Protein AF-A0A355F8U1-F1 (afdb_monomer)

Solvent-accessible surface area (backbone atoms only — not comparable to full-atom values): 5296 Å² total; per-residue (Å²): 132,86,76,79,57,73,63,60,56,52,50,53,52,52,53,54,61,71,66,52,81,84,78,77,71,74,93,71,78,93,54,45,71,85,72,69,54,77,86,80,89,75,91,76,79,84,84,75,80,88,56,83,69,84,90,74,85,80,84,89,66,56,55,85,86,71,87,78,61,73,45,132

pLDDT: mean 78.25, std 9.91, range [58.91, 94.5]

Mean predicted aligned error: 17.98 Å

Radius of gyration: 29.42 Å; Cα contacts (8 Å, |Δi|>4): 15; chains: 1; bounding box: 40×51×81 Å

Foldseek 3Di:
DDDPDPVVVVVVVVVVVVPDDPPDDDPDDDCCVVVVNDDDDDPPDPPDPPDPDCPPDDDDWDDPPPPPDTHD

Secondary structure (DSSP, 8-state):
-PPPPHHHHHHHHHHHHHTS------SS---TGGGT----------S---S------------SSSSSS---

Structure (mmCIF, N/CA/C/O backbone):
data_AF-A0A355F8U1-F1
#
_entry.id   AF-A0A355F8U1-F1
#
loop_
_atom_site.group_PDB
_atom_site.id
_atom_site.type_symbol
_atom_site.label_atom_id
_atom_site.label_alt_id
_atom_site.label_comp_id
_atom_site.label_asym_id
_atom_site.label_entity_id
_atom_site.label_seq_id
_atom_site.pdbx_PDB_ins_code
_atom_site.Cartn_x
_atom_site.Cartn_y
_atom_site.Cartn_z
_atom_site.occupancy
_atom_site.B_iso_or_equiv
_atom_site.auth_seq_id
_atom_site.auth_comp_id
_atom_site.auth_asym_id
_atom_site.auth_atom_id
_atom_site.pdbx_PDB_model_num
ATOM 1 N N . MET A 1 1 ? 16.756 -8.663 -63.150 1.00 64.94 1 MET A N 1
ATOM 2 C CA . MET A 1 1 ? 16.134 -8.393 -61.838 1.00 64.94 1 MET A CA 1
ATOM 3 C C . MET A 1 1 ? 16.937 -7.280 -61.174 1.00 64.94 1 MET A C 1
ATOM 5 O O . MET A 1 1 ? 18.084 -7.548 -60.838 1.00 64.94 1 MET A O 1
ATOM 9 N N . PRO A 1 2 ? 16.449 -6.028 -61.100 1.00 65.12 2 PRO A N 1
ATOM 10 C CA . PRO A 1 2 ? 17.193 -4.960 -60.434 1.00 65.12 2 PRO A CA 1
ATOM 11 C C . PRO A 1 2 ? 17.297 -5.275 -58.937 1.00 65.12 2 PRO A C 1
ATOM 13 O O . PRO A 1 2 ? 16.289 -5.559 -58.293 1.00 65.12 2 PRO A O 1
ATOM 16 N N . ALA A 1 3 ? 18.520 -5.277 -58.404 1.00 64.19 3 ALA A N 1
ATOM 17 C CA . ALA A 1 3 ? 18.747 -5.406 -56.970 1.00 64.19 3 ALA A CA 1
ATOM 18 C C . ALA A 1 3 ? 18.078 -4.222 -56.246 1.00 64.19 3 ALA A C 1
ATOM 20 O O . ALA A 1 3 ? 18.143 -3.098 -56.756 1.00 64.19 3 ALA A O 1
ATOM 21 N N . PRO A 1 4 ? 17.417 -4.438 -55.095 1.00 63.56 4 PRO A N 1
ATOM 22 C CA . PRO A 1 4 ? 16.802 -3.347 -54.354 1.00 63.56 4 PRO A CA 1
ATOM 23 C C . PRO A 1 4 ? 17.877 -2.323 -53.971 1.00 63.56 4 PRO A C 1
ATOM 25 O O . PRO A 1 4 ? 18.956 -2.687 -53.501 1.00 63.56 4 PRO A O 1
ATOM 28 N N . LEU A 1 5 ? 17.588 -1.039 -54.208 1.00 71.25 5 LEU A N 1
ATOM 29 C CA . LEU A 1 5 ? 18.472 0.066 -53.835 1.00 71.25 5 LEU A CA 1
ATOM 30 C C . LEU A 1 5 ? 18.818 -0.052 -52.338 1.00 71.25 5 LEU A C 1
ATOM 32 O O . LEU A 1 5 ? 17.919 -0.324 -51.538 1.00 71.25 5 LEU A O 1
ATOM 36 N N . PRO A 1 6 ? 20.076 0.178 -51.927 1.00 66.62 6 PRO A N 1
ATOM 37 C CA . PRO A 1 6 ? 20.539 -0.064 -50.555 1.00 66.62 6 PRO A CA 1
ATOM 38 C C . PRO A 1 6 ? 19.710 0.666 -49.482 1.00 66.62 6 PRO A C 1
ATOM 40 O O . PRO A 1 6 ? 19.576 0.176 -48.362 1.00 66.62 6 PRO A O 1
ATOM 43 N N . GLY A 1 7 ? 19.075 1.790 -49.838 1.00 72.19 7 GLY A N 1
ATOM 44 C CA . GLY A 1 7 ? 18.169 2.528 -48.955 1.00 72.19 7 GLY A CA 1
ATOM 45 C C . GLY A 1 7 ? 16.848 1.812 -48.646 1.00 72.19 7 GLY A C 1
ATOM 46 O O . GLY A 1 7 ? 16.339 1.949 -47.539 1.00 72.19 7 GLY A O 1
ATOM 47 N N . ALA A 1 8 ? 16.309 1.007 -49.568 1.00 75.88 8 ALA A N 1
ATOM 48 C CA . ALA A 1 8 ? 15.061 0.271 -49.344 1.00 75.88 8 ALA A CA 1
ATOM 49 C C . ALA A 1 8 ? 15.249 -0.859 -48.321 1.00 75.88 8 ALA A C 1
ATOM 51 O O . ALA A 1 8 ? 14.375 -1.099 -47.491 1.00 75.88 8 ALA A O 1
ATOM 52 N N . LEU A 1 9 ? 16.418 -1.508 -48.345 1.00 76.19 9 LEU A N 1
ATOM 53 C CA . LEU A 1 9 ? 16.776 -2.528 -47.364 1.00 76.19 9 LEU A CA 1
ATOM 54 C C . LEU A 1 9 ? 16.972 -1.907 -45.973 1.00 76.19 9 LEU A C 1
ATOM 56 O O . LEU A 1 9 ? 16.452 -2.428 -44.993 1.00 76.19 9 LEU A O 1
ATOM 60 N N . ALA A 1 10 ? 17.654 -0.760 -45.890 1.00 80.25 10 ALA A N 1
ATOM 61 C CA . ALA A 1 10 ? 17.846 -0.038 -44.632 1.00 80.25 10 ALA A CA 1
ATOM 62 C C . ALA A 1 10 ? 16.514 0.429 -44.013 1.00 80.25 10 ALA A C 1
ATOM 64 O O . ALA A 1 10 ? 16.307 0.281 -42.809 1.00 80.25 10 ALA A O 1
ATOM 65 N N . LEU A 1 11 ? 15.586 0.933 -44.835 1.00 81.50 11 LEU A N 1
ATOM 66 C CA . LEU A 1 11 ? 14.266 1.373 -44.377 1.00 81.50 11 LEU A CA 1
ATOM 67 C C . LEU A 1 11 ? 13.401 0.197 -43.900 1.00 81.50 11 LEU A C 1
ATOM 69 O O . LEU A 1 11 ? 12.725 0.304 -42.880 1.00 81.50 11 LEU A O 1
ATOM 73 N N . ALA A 1 12 ? 13.456 -0.936 -44.606 1.00 82.38 12 ALA A N 1
ATOM 74 C CA . ALA A 1 12 ? 12.746 -2.152 -44.218 1.00 82.38 12 ALA A CA 1
ATOM 75 C C . ALA A 1 12 ? 13.266 -2.725 -42.889 1.00 82.38 12 ALA A C 1
ATOM 77 O O . ALA A 1 12 ? 12.472 -3.146 -42.051 1.00 82.38 12 ALA A O 1
ATOM 78 N N . VAL A 1 13 ? 14.584 -2.691 -42.662 1.00 83.81 13 VAL A N 1
ATOM 79 C CA . VAL A 1 13 ? 15.191 -3.118 -41.392 1.00 83.81 13 VAL A CA 1
ATOM 80 C C . VAL A 1 13 ? 14.800 -2.175 -40.251 1.00 83.81 13 VAL A C 1
ATOM 82 O O . VAL A 1 13 ? 14.420 -2.647 -39.184 1.00 83.81 13 VAL A O 1
ATOM 85 N N . ALA A 1 14 ? 14.818 -0.858 -40.471 1.00 85.50 14 ALA A N 1
ATOM 86 C CA . ALA A 1 14 ? 14.393 0.111 -39.461 1.00 85.50 14 ALA A CA 1
ATOM 87 C C . ALA A 1 14 ? 12.910 -0.055 -39.084 1.00 85.50 14 ALA A C 1
ATOM 89 O O . ALA A 1 14 ? 12.571 -0.072 -37.903 1.00 85.50 14 ALA A O 1
ATOM 90 N N . ALA A 1 15 ? 12.033 -0.241 -40.076 1.00 83.56 15 ALA A N 1
ATOM 91 C CA . ALA A 1 15 ? 10.613 -0.495 -39.845 1.00 83.56 15 ALA A CA 1
ATOM 92 C C . ALA A 1 15 ? 10.375 -1.808 -39.082 1.00 83.56 15 ALA A C 1
ATOM 94 O O . ALA A 1 15 ? 9.531 -1.851 -38.190 1.00 83.56 15 ALA A O 1
ATOM 95 N N . LEU A 1 16 ? 11.145 -2.858 -39.385 1.00 84.75 16 LEU A N 1
ATOM 96 C CA . LEU A 1 16 ? 11.071 -4.134 -38.674 1.00 84.75 16 LEU A CA 1
ATOM 97 C C . LEU A 1 16 ? 11.489 -3.993 -37.203 1.00 84.75 16 LEU A C 1
ATOM 99 O O . LEU A 1 16 ? 10.824 -4.547 -36.337 1.00 84.75 16 LEU A O 1
ATOM 103 N N . VAL A 1 17 ? 12.549 -3.230 -36.915 1.00 83.56 17 VAL A N 1
ATOM 104 C CA . VAL A 1 17 ? 13.023 -2.978 -35.541 1.00 83.56 17 VAL A CA 1
ATOM 105 C C . VAL A 1 17 ? 12.014 -2.151 -34.741 1.00 83.56 17 VAL A C 1
ATOM 107 O O . VAL A 1 17 ? 11.766 -2.454 -33.579 1.00 83.56 17 VAL A O 1
ATOM 110 N N . LEU A 1 18 ? 11.391 -1.144 -35.359 1.00 83.31 18 LEU A N 1
ATOM 111 C CA . LEU A 1 18 ? 10.362 -0.312 -34.721 1.00 83.31 18 LEU A CA 1
ATOM 112 C C . LEU A 1 18 ? 9.046 -1.061 -34.463 1.00 83.31 18 LEU A C 1
ATOM 114 O O . LEU A 1 18 ? 8.286 -0.671 -33.582 1.00 83.31 18 LEU A O 1
ATOM 118 N N . ALA A 1 19 ? 8.770 -2.122 -35.224 1.00 82.06 19 ALA A N 1
ATOM 119 C CA . ALA A 1 19 ? 7.582 -2.955 -35.057 1.00 82.06 19 ALA A CA 1
ATOM 120 C C . ALA A 1 19 ? 7.748 -4.051 -33.989 1.00 82.06 19 ALA A C 1
ATOM 122 O O . ALA A 1 19 ? 6.796 -4.788 -33.721 1.00 82.06 19 ALA A O 1
ATOM 123 N N . LEU A 1 20 ? 8.937 -4.190 -33.387 1.00 83.44 20 LEU A N 1
ATOM 124 C CA . LEU A 1 20 ? 9.159 -5.172 -32.332 1.00 83.44 20 LEU A CA 1
ATOM 125 C C . LEU A 1 20 ? 8.365 -4.772 -31.078 1.00 83.44 20 LEU A C 1
ATOM 127 O O . LEU A 1 20 ? 8.539 -3.661 -30.571 1.00 83.44 20 LEU A O 1
ATOM 131 N N . PRO A 1 21 ? 7.511 -5.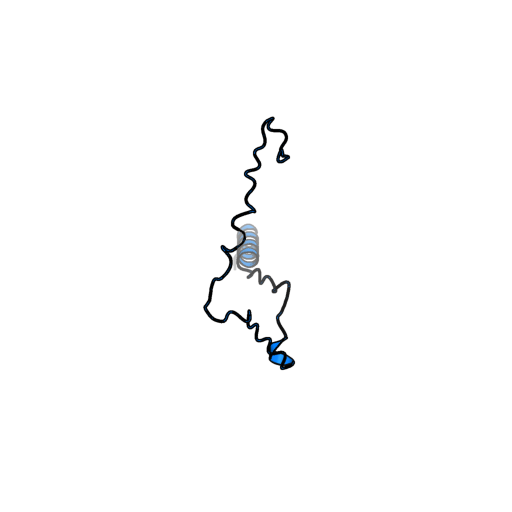660 -30.539 1.00 78.56 21 PRO A N 1
ATOM 132 C CA . PRO A 1 21 ? 6.832 -5.387 -29.287 1.00 78.56 21 PRO A CA 1
ATOM 133 C C . PRO A 1 21 ? 7.869 -5.324 -28.164 1.00 78.56 21 PRO A C 1
ATOM 135 O O . PRO A 1 21 ? 8.582 -6.294 -27.901 1.00 78.56 21 PRO A O 1
ATOM 138 N N . CYS A 1 22 ? 7.936 -4.186 -27.476 1.00 71.94 22 CYS A N 1
ATOM 139 C CA . 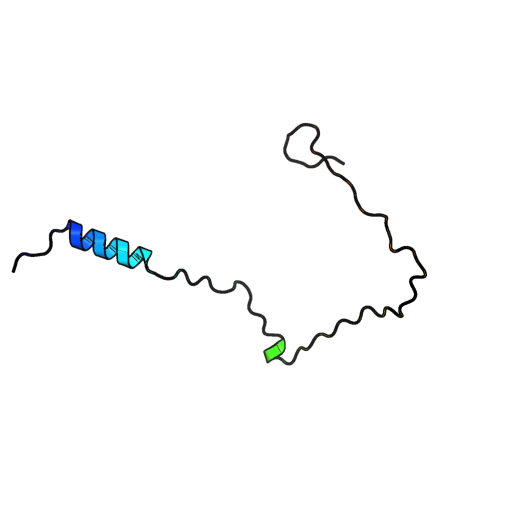CYS A 1 22 ? 8.660 -4.077 -26.217 1.00 71.94 22 CYS A CA 1
ATOM 140 C C . CYS A 1 22 ? 7.795 -4.732 -25.137 1.00 71.94 22 CYS A C 1
ATOM 142 O O . CYS A 1 22 ? 7.026 -4.071 -24.441 1.00 71.94 22 CYS A O 1
ATOM 144 N N . ALA A 1 23 ? 7.834 -6.062 -25.075 1.00 74.12 23 ALA A N 1
ATOM 145 C CA . ALA A 1 23 ? 7.186 -6.800 -24.006 1.00 74.12 23 ALA A CA 1
ATOM 146 C C . ALA A 1 23 ? 7.986 -6.561 -22.720 1.00 74.12 23 ALA A C 1
ATOM 148 O O . ALA A 1 23 ? 8.958 -7.260 -22.437 1.00 74.12 23 ALA A O 1
ATOM 149 N N . ALA A 1 24 ? 7.609 -5.525 -21.973 1.00 75.00 24 ALA A N 1
ATOM 150 C CA . ALA A 1 24 ? 8.083 -5.345 -20.614 1.00 75.00 24 ALA A CA 1
ATOM 151 C C . ALA A 1 24 ? 7.506 -6.489 -19.777 1.00 75.00 24 ALA A C 1
ATOM 153 O O . ALA A 1 24 ? 6.291 -6.607 -19.632 1.00 75.00 24 ALA A O 1
ATOM 154 N N . ALA A 1 25 ? 8.379 -7.368 -19.292 1.00 80.81 25 ALA A N 1
ATOM 155 C CA . ALA A 1 25 ? 7.982 -8.350 -18.300 1.00 80.81 25 ALA A CA 1
ATOM 156 C C . ALA A 1 25 ? 7.588 -7.621 -17.012 1.00 80.81 25 ALA A C 1
ATOM 158 O O . ALA A 1 25 ? 8.219 -6.623 -16.647 1.00 80.81 25 ALA A O 1
ATOM 159 N N . ASP A 1 26 ? 6.575 -8.135 -16.317 1.00 84.50 26 ASP A N 1
ATOM 160 C CA . ASP A 1 26 ? 6.249 -7.646 -14.9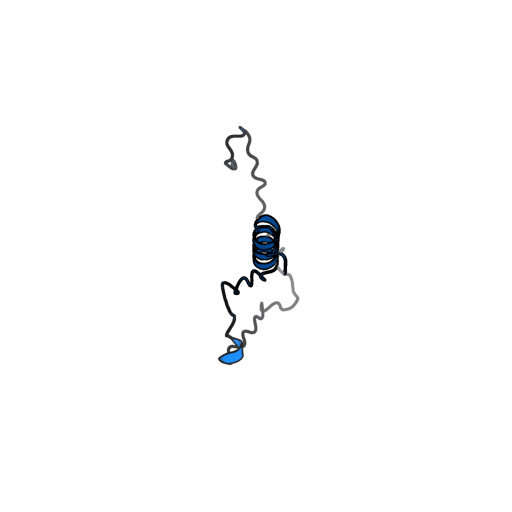85 1.00 84.50 26 ASP A CA 1
ATOM 161 C C . ASP A 1 26 ? 7.480 -7.794 -14.082 1.00 84.50 26 ASP A C 1
ATOM 163 O O . ASP A 1 26 ? 8.090 -8.862 -13.998 1.00 84.50 26 ASP A O 1
ATOM 167 N N . VAL A 1 27 ? 7.859 -6.708 -13.401 1.00 87.38 27 VAL A N 1
ATOM 168 C CA . VAL A 1 27 ? 9.004 -6.703 -12.471 1.00 87.38 27 VAL A CA 1
ATOM 169 C C . VAL A 1 27 ? 8.746 -7.648 -11.293 1.00 87.38 27 VAL A C 1
ATOM 171 O O . VAL A 1 27 ? 9.678 -8.235 -10.744 1.00 87.38 27 VAL A O 1
ATOM 174 N N . PHE A 1 28 ? 7.473 -7.835 -10.939 1.00 87.50 28 PHE A N 1
ATOM 175 C CA . PHE A 1 28 ? 7.022 -8.754 -9.905 1.00 87.50 28 PHE A CA 1
ATOM 176 C C . PHE A 1 28 ? 5.812 -9.546 -10.387 1.00 87.50 28 PHE A C 1
ATOM 178 O O . PHE A 1 28 ? 4.903 -8.992 -10.996 1.00 87.50 28 PHE A O 1
ATOM 185 N N . VAL A 1 29 ? 5.792 -10.837 -10.061 1.00 89.12 29 VAL A N 1
ATOM 186 C CA . VAL A 1 29 ? 4.682 -11.743 -10.372 1.00 89.12 29 VAL A CA 1
ATOM 187 C C . VAL A 1 29 ? 4.084 -12.236 -9.062 1.00 89.12 29 VAL A C 1
ATOM 189 O O . VAL A 1 29 ? 4.794 -12.826 -8.246 1.00 89.12 29 VAL A O 1
ATOM 192 N N . ASP A 1 30 ? 2.784 -12.017 -8.871 1.00 89.25 30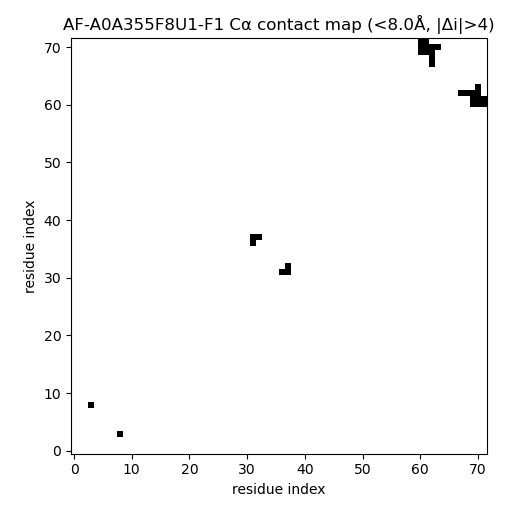 ASP A N 1
ATOM 193 C CA . ASP A 1 30 ? 2.057 -12.561 -7.726 1.00 89.25 30 ASP A CA 1
ATO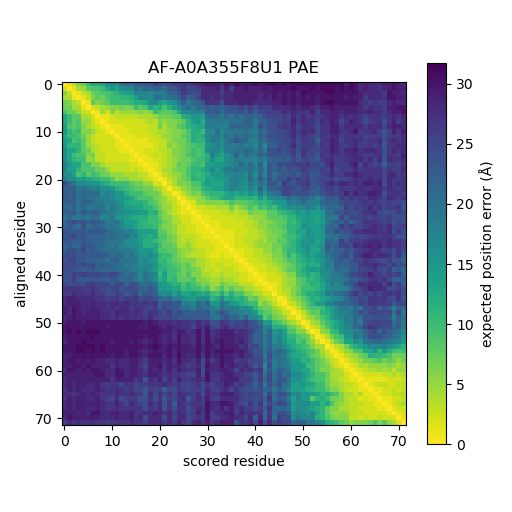M 194 C C . ASP A 1 30 ? 1.851 -14.074 -7.896 1.00 89.25 30 ASP A C 1
ATOM 196 O O . ASP A 1 30 ? 1.285 -14.544 -8.882 1.00 89.25 30 ASP A O 1
ATOM 200 N N . ARG A 1 31 ? 2.348 -14.842 -6.925 1.00 93.75 31 ARG A N 1
ATOM 201 C CA . ARG A 1 31 ? 2.228 -16.306 -6.844 1.00 93.75 31 ARG A CA 1
ATOM 202 C C . ARG A 1 31 ? 1.440 -16.757 -5.617 1.00 93.75 31 ARG A C 1
ATOM 204 O O . ARG A 1 31 ? 1.356 -17.955 -5.362 1.00 93.75 31 ARG A O 1
ATOM 211 N N . ALA A 1 32 ? 0.862 -15.830 -4.851 1.00 92.50 32 ALA A N 1
ATOM 212 C CA . ALA A 1 32 ? 0.147 -16.144 -3.619 1.00 92.50 32 ALA A CA 1
ATOM 213 C C . ALA A 1 32 ? -0.990 -17.147 -3.872 1.00 92.50 32 ALA A C 1
ATOM 215 O O . ALA A 1 32 ? -1.088 -18.153 -3.169 1.00 92.50 32 ALA A O 1
ATOM 216 N N . GLY A 1 33 ? -1.771 -16.943 -4.938 1.00 90.44 33 GLY A N 1
ATOM 217 C CA . GLY A 1 33 ? -2.842 -17.859 -5.341 1.00 90.44 33 GLY A CA 1
ATOM 218 C C . GLY A 1 33 ? -2.354 -19.268 -5.697 1.00 90.44 33 GLY A C 1
ATOM 219 O O . GLY A 1 33 ? -2.947 -20.246 -5.244 1.00 90.44 33 GLY A O 1
ATOM 220 N N . ASP A 1 34 ? -1.238 -19.381 -6.427 1.00 94.50 34 ASP A N 1
ATOM 221 C CA . ASP A 1 34 ? -0.642 -20.671 -6.816 1.00 94.50 34 ASP A CA 1
ATOM 222 C C . ASP A 1 34 ? -0.232 -21.507 -5.597 1.00 94.50 34 ASP A C 1
ATOM 224 O O . ASP A 1 34 ? -0.219 -22.737 -5.643 1.00 94.50 34 ASP A O 1
ATOM 228 N N . TRP A 1 35 ? 0.127 -20.840 -4.502 1.00 92.00 35 TRP A N 1
ATOM 229 C CA . TRP A 1 35 ? 0.546 -21.473 -3.251 1.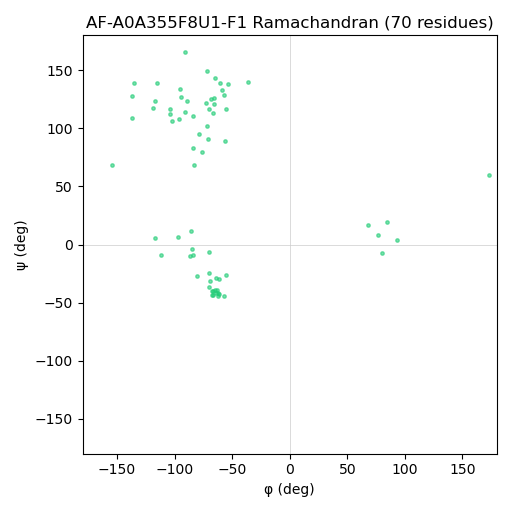00 92.00 35 TRP A CA 1
ATOM 230 C C . TRP A 1 35 ? -0.596 -21.589 -2.236 1.00 92.00 35 TRP A C 1
ATOM 232 O O . TRP A 1 35 ? -0.370 -21.991 -1.096 1.00 92.00 35 TRP A O 1
ATOM 242 N N . GLY A 1 36 ? -1.825 -21.245 -2.635 1.00 92.81 36 GLY A N 1
ATOM 243 C CA . GLY A 1 36 ? -3.001 -21.279 -1.767 1.00 92.81 36 GLY A CA 1
ATOM 244 C C . GLY A 1 36 ? -2.980 -20.231 -0.650 1.00 92.81 36 GLY A C 1
ATOM 245 O O . GLY A 1 36 ? -3.729 -20.355 0.319 1.00 92.81 36 GLY A O 1
ATOM 246 N N . LEU A 1 37 ? -2.134 -19.204 -0.757 1.00 88.00 37 LEU A N 1
ATOM 247 C CA . LEU A 1 37 ? -2.050 -18.109 0.203 1.00 88.00 37 LEU A CA 1
ATOM 248 C C . LEU A 1 37 ? -3.188 -17.118 -0.057 1.00 88.00 37 LEU A C 1
ATOM 250 O O . LEU A 1 37 ? -3.084 -16.218 -0.888 1.00 88.00 37 LEU A O 1
ATOM 254 N N . VAL A 1 38 ? -4.288 -17.295 0.673 1.00 89.44 38 VAL A N 1
ATOM 255 C CA . VAL A 1 38 ? -5.441 -16.391 0.640 1.00 89.44 38 VAL A CA 1
ATOM 256 C C . VAL A 1 38 ? -5.407 -15.503 1.878 1.00 89.44 38 VAL A C 1
ATOM 258 O O . VAL A 1 38 ? -5.690 -15.950 2.989 1.00 89.44 38 VAL A O 1
ATOM 261 N N . PHE A 1 39 ? -5.058 -14.233 1.687 1.00 84.75 39 PHE A N 1
ATOM 262 C CA . PHE A 1 39 ? -5.046 -13.247 2.762 1.00 84.75 39 PHE A CA 1
ATOM 263 C C . PHE A 1 39 ? -6.400 -12.542 2.841 1.00 84.75 39 PHE A C 1
ATOM 265 O O . PHE A 1 39 ? -6.778 -11.797 1.940 1.00 84.75 39 PHE A O 1
ATOM 272 N N . SER A 1 40 ? -7.128 -12.749 3.937 1.00 88.12 40 SER A N 1
ATOM 273 C CA . SER A 1 40 ? -8.310 -11.954 4.271 1.00 88.12 40 SER A CA 1
ATOM 274 C C . SER A 1 40 ? -7.960 -10.965 5.378 1.00 88.12 40 SER A C 1
ATOM 276 O O . SER A 1 40 ? -7.710 -11.369 6.515 1.00 88.12 40 SER A O 1
ATOM 278 N N . TYR A 1 41 ? -7.953 -9.672 5.061 1.00 82.56 41 TYR A N 1
ATOM 279 C CA . TYR A 1 41 ? -7.843 -8.627 6.073 1.00 82.56 41 TYR A CA 1
ATOM 280 C C . TYR A 1 41 ? -9.237 -8.237 6.562 1.00 82.56 41 TYR A C 1
ATOM 282 O O . TYR A 1 41 ? -10.095 -7.833 5.779 1.00 82.56 41 TYR A O 1
ATOM 290 N N . TRP A 1 42 ? -9.448 -8.343 7.870 1.00 84.06 42 TRP A N 1
ATOM 291 C CA . TRP A 1 42 ? -10.608 -7.787 8.549 1.00 84.06 42 TRP A CA 1
ATOM 292 C C . TRP A 1 42 ? -10.103 -6.763 9.559 1.00 84.06 42 TRP A C 1
ATOM 294 O O . TRP A 1 42 ? -9.377 -7.112 10.488 1.00 84.06 42 TRP A O 1
ATOM 304 N N . ASN A 1 43 ? -10.484 -5.500 9.383 1.00 80.75 43 ASN A N 1
ATOM 305 C CA . ASN A 1 43 ? -10.048 -4.405 10.254 1.00 80.75 43 ASN A CA 1
ATOM 306 C C . ASN A 1 43 ? -10.658 -4.463 11.667 1.00 80.75 43 ASN A C 1
ATOM 308 O O . ASN A 1 43 ? -10.300 -3.656 12.519 1.00 80.75 43 ASN A O 1
ATOM 312 N N . GLY A 1 44 ? -11.592 -5.385 11.925 1.00 78.62 44 GLY A N 1
ATOM 313 C CA . GLY A 1 44 ? -12.226 -5.531 13.233 1.00 78.62 44 GLY A CA 1
ATOM 314 C C . GLY A 1 44 ? -13.283 -4.469 13.537 1.00 78.62 44 GLY A C 1
ATOM 315 O O . GLY A 1 44 ? -13.760 -4.421 14.669 1.00 78.62 44 GLY A O 1
ATOM 316 N N . ALA A 1 45 ? -13.663 -3.621 12.575 1.00 78.75 45 ALA A N 1
ATOM 317 C CA . ALA A 1 45 ? -14.577 -2.514 12.833 1.00 78.75 45 ALA A CA 1
ATOM 318 C C . ALA A 1 45 ? -16.004 -3.018 13.115 1.00 78.75 45 ALA A C 1
ATOM 320 O O . ALA A 1 45 ? -16.662 -3.599 12.255 1.00 78.75 45 ALA A O 1
ATOM 321 N N . GLY A 1 46 ? -16.497 -2.758 14.329 1.00 79.88 46 GLY A N 1
ATOM 322 C CA . GLY A 1 46 ? -17.852 -3.109 14.775 1.00 79.88 46 GLY A CA 1
ATOM 323 C C . GLY A 1 46 ? -18.933 -2.074 14.434 1.00 79.88 46 GLY A C 1
ATOM 324 O O . GLY A 1 46 ? -20.026 -2.148 14.982 1.00 79.88 46 GLY A O 1
ATOM 325 N N . GLY A 1 47 ? -18.631 -1.082 13.586 1.00 71.19 47 GLY A N 1
ATOM 326 C CA . GLY A 1 47 ? -19.563 -0.018 13.175 1.00 71.19 47 GLY A CA 1
ATOM 327 C C . GLY A 1 47 ? -19.740 1.129 14.177 1.00 71.19 47 GLY A C 1
ATOM 328 O O . GLY A 1 47 ? -20.354 2.141 13.844 1.00 71.19 47 GLY A O 1
ATOM 329 N N . SER A 1 48 ? -19.179 1.010 15.380 1.00 71.19 48 SER A N 1
ATOM 330 C CA . SER A 1 48 ? -19.212 2.078 16.372 1.00 71.19 48 SER A CA 1
ATOM 331 C C . SER A 1 48 ? -17.941 2.924 16.337 1.00 71.19 48 SER A C 1
ATOM 333 O O . SER A 1 48 ? -16.874 2.502 16.784 1.00 71.19 48 SER A O 1
ATOM 335 N N . PHE A 1 49 ? -18.075 4.148 15.838 1.00 66.00 49 PHE A N 1
ATOM 336 C CA . PHE A 1 49 ? -17.016 5.152 15.812 1.00 66.00 49 PHE A CA 1
ATOM 337 C C . PHE A 1 49 ? -16.971 5.882 17.163 1.00 66.00 49 PHE A C 1
ATOM 339 O O . PHE A 1 49 ? -17.599 6.921 17.345 1.00 66.00 49 PHE A O 1
ATOM 346 N N . TYR A 1 50 ? -16.296 5.294 18.156 1.00 66.94 50 TYR A N 1
ATOM 347 C CA . TYR A 1 50 ? -16.199 5.873 19.511 1.00 66.94 50 TYR A CA 1
ATOM 348 C C . TYR A 1 50 ? -15.047 6.867 19.687 1.00 66.94 50 TYR A C 1
ATOM 350 O O . TYR A 1 50 ? -14.981 7.561 20.698 1.00 66.94 50 TYR A O 1
ATOM 358 N N . TYR A 1 51 ? -14.156 6.947 18.705 1.00 60.34 51 TYR A N 1
ATOM 359 C CA . TYR A 1 51 ? -13.139 7.981 18.599 1.00 60.34 51 TYR A CA 1
ATOM 360 C C . TYR A 1 51 ? -13.448 8.798 17.345 1.00 60.34 51 TYR A C 1
ATOM 362 O O . TYR A 1 51 ? -13.771 8.188 16.322 1.00 60.34 51 TYR A O 1
ATOM 370 N N . PRO A 1 52 ? -13.318 10.138 17.358 1.00 62.28 52 PRO A N 1
ATOM 371 C CA . PRO A 1 52 ? -12.954 10.791 16.116 1.00 62.28 52 PRO A CA 1
ATOM 372 C C . PRO A 1 52 ? -11.659 10.097 15.693 1.00 62.28 52 PRO A C 1
ATOM 374 O O . PRO A 1 52 ? -10.680 10.100 16.446 1.00 62.28 52 PRO A O 1
ATOM 377 N N . GLU A 1 53 ? -11.683 9.407 14.554 1.00 58.91 53 GLU A N 1
ATOM 378 C CA . GLU A 1 53 ? -10.465 9.028 13.842 1.00 58.91 53 GLU A CA 1
ATOM 379 C C . GLU A 1 53 ? -9.459 10.160 13.987 1.00 58.91 53 GLU A C 1
ATOM 381 O O . GLU A 1 53 ? -9.860 11.323 13.988 1.00 58.91 53 GLU A O 1
ATOM 386 N N . ILE A 1 54 ? -8.184 9.836 14.193 1.00 62.09 54 ILE A N 1
ATOM 387 C CA . ILE A 1 54 ? -7.128 10.828 14.372 1.00 62.09 54 ILE A CA 1
ATOM 388 C C . ILE A 1 54 ? -7.142 11.761 13.149 1.00 62.09 54 ILE A C 1
ATOM 390 O O . ILE A 1 54 ? -6.458 11.523 12.160 1.00 62.09 54 ILE A O 1
ATOM 394 N N . ILE A 1 55 ? -7.919 12.844 13.203 1.00 59.88 55 ILE A N 1
ATOM 395 C CA . ILE A 1 55 ? -7.816 13.978 12.295 1.00 59.88 55 ILE A CA 1
ATOM 396 C C . ILE A 1 55 ? -6.706 14.828 12.894 1.00 59.88 55 ILE A C 1
ATOM 398 O O . ILE A 1 55 ? -6.915 15.866 13.509 1.00 59.88 55 ILE A O 1
ATOM 402 N N . GLY A 1 56 ? -5.506 14.275 12.830 1.00 62.94 56 GLY A N 1
ATOM 403 C CA . GLY A 1 56 ? -4.306 14.817 13.433 1.00 62.94 56 GLY A CA 1
ATOM 404 C C . GLY A 1 56 ? -3.127 14.297 12.642 1.00 62.94 56 GLY A C 1
ATOM 405 O O . GLY A 1 56 ? -2.401 13.433 13.116 1.00 62.94 56 GLY A O 1
ATOM 406 N N . GLY A 1 57 ? -2.988 14.757 11.401 1.00 60.97 57 GLY A N 1
ATOM 407 C CA . GLY A 1 57 ? -1.887 14.305 10.559 1.00 60.97 57 GLY A CA 1
ATOM 408 C C . GLY A 1 57 ? -1.973 14.788 9.124 1.00 60.97 57 GLY A C 1
ATOM 409 O O . GLY A 1 57 ? -2.031 13.978 8.209 1.00 60.97 57 GLY A O 1
ATOM 410 N N . GLY A 1 58 ? -1.985 16.102 8.927 1.00 62.59 58 GLY A N 1
ATOM 411 C CA . GLY A 1 58 ? -1.649 16.706 7.643 1.00 62.59 58 GLY A CA 1
ATOM 412 C C . GLY A 1 58 ? -0.761 17.911 7.909 1.00 62.59 58 GLY A C 1
ATOM 413 O O . GLY A 1 58 ? -1.242 18.896 8.461 1.00 62.59 58 GLY A O 1
ATOM 414 N N . ALA A 1 59 ? 0.524 17.816 7.573 1.00 67.75 59 ALA A N 1
ATOM 415 C CA . ALA A 1 59 ? 1.400 18.978 7.486 1.00 67.75 59 ALA A CA 1
ATOM 416 C C . ALA A 1 59 ? 1.412 19.432 6.023 1.00 67.75 59 ALA A C 1
ATOM 418 O O . ALA A 1 59 ? 1.637 18.616 5.128 1.00 67.75 59 ALA A O 1
ATOM 419 N N . ALA A 1 60 ? 1.124 20.709 5.775 1.00 70.25 60 ALA A N 1
ATOM 420 C CA . ALA A 1 60 ? 1.411 21.320 4.486 1.00 70.25 60 ALA A CA 1
ATOM 421 C C . ALA A 1 60 ? 2.877 21.759 4.522 1.00 70.25 60 ALA A C 1
ATOM 423 O O . ALA A 1 60 ? 3.212 22.659 5.285 1.00 70.25 60 ALA A O 1
ATOM 424 N N . LEU A 1 61 ? 3.726 21.083 3.749 1.00 72.19 61 LEU A N 1
ATOM 425 C CA . LEU A 1 61 ? 5.130 21.447 3.572 1.00 72.19 61 LEU A CA 1
ATOM 426 C C . LEU A 1 61 ? 5.242 22.291 2.300 1.00 72.19 61 LEU A C 1
ATOM 428 O O . LEU A 1 61 ? 4.624 21.955 1.283 1.00 72.19 61 LEU A O 1
ATOM 432 N N . PHE A 1 62 ? 5.971 23.398 2.370 1.00 83.81 62 PHE A N 1
ATOM 433 C CA . PHE A 1 62 ? 6.138 24.348 1.272 1.00 83.81 62 PHE A CA 1
ATOM 434 C C . PHE A 1 62 ? 7.600 24.766 1.209 1.00 83.81 62 PHE A C 1
ATOM 436 O O . PHE A 1 62 ? 8.130 25.202 2.219 1.00 83.81 62 PHE A O 1
ATOM 443 N N . ASP A 1 63 ? 8.200 24.643 0.029 1.00 83.06 63 ASP A N 1
ATOM 444 C CA . ASP A 1 63 ? 9.557 25.106 -0.269 1.00 83.06 63 ASP A CA 1
ATOM 445 C C . ASP A 1 63 ? 9.567 26.644 -0.333 1.00 83.06 63 ASP A C 1
ATOM 447 O O . ASP A 1 63 ? 9.052 27.249 -1.284 1.00 83.06 63 ASP A O 1
ATOM 451 N N . ALA A 1 64 ? 10.048 27.283 0.734 1.00 84.25 64 ALA A N 1
ATOM 452 C CA . ALA A 1 64 ? 9.996 28.727 0.905 1.00 84.25 64 ALA A CA 1
ATOM 453 C C . ALA A 1 64 ? 11.107 29.460 0.151 1.00 84.25 64 ALA A C 1
ATOM 455 O O . ALA A 1 64 ? 10.911 30.630 -0.207 1.00 84.25 64 ALA A O 1
ATOM 456 N N . ASP A 1 65 ? 12.246 28.811 -0.087 1.00 90.06 65 ASP A N 1
ATOM 457 C CA . ASP A 1 65 ? 13.415 29.438 -0.706 1.00 90.06 65 ASP A CA 1
ATOM 458 C C . ASP A 1 65 ? 13.749 28.923 -2.119 1.00 90.06 65 ASP A C 1
ATOM 460 O O . ASP A 1 65 ? 14.482 29.593 -2.855 1.00 90.06 65 ASP A O 1
ATOM 464 N N . GLY A 1 66 ? 13.095 27.853 -2.568 1.00 90.12 66 GLY A N 1
ATOM 465 C CA . GLY A 1 66 ? 13.137 27.340 -3.932 1.00 90.12 66 GLY A CA 1
ATOM 466 C C . GLY A 1 66 ? 14.32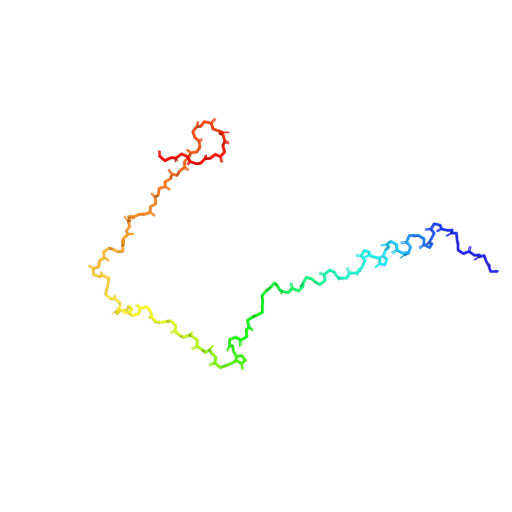6 26.428 -4.212 1.00 90.12 66 GLY A C 1
ATOM 467 O O . GLY A 1 66 ? 14.704 26.289 -5.383 1.00 90.12 66 GLY A O 1
ATOM 468 N N . ASP A 1 67 ? 14.963 25.871 -3.183 1.00 90.94 67 ASP A N 1
ATOM 469 C CA . ASP A 1 67 ? 16.145 25.022 -3.340 1.00 90.94 67 ASP A CA 1
ATOM 470 C C . ASP A 1 67 ? 15.809 23.552 -3.657 1.00 90.94 67 ASP A C 1
ATOM 472 O O . ASP A 1 67 ? 16.675 22.783 -4.101 1.00 90.94 67 ASP A O 1
ATOM 476 N N . GLY A 1 68 ? 14.523 23.206 -3.572 1.00 84.06 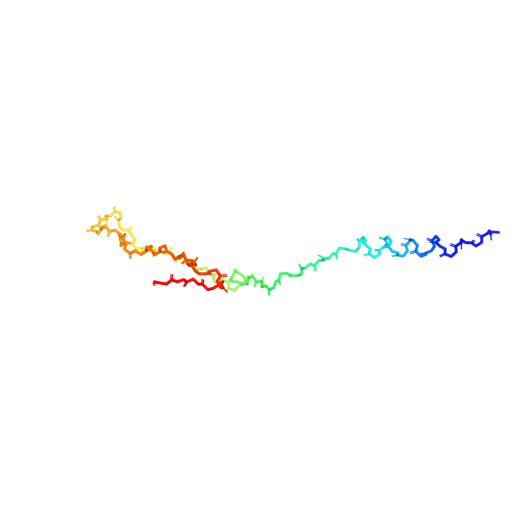68 GLY A N 1
ATOM 477 C CA . GLY A 1 68 ? 13.977 21.919 -3.962 1.00 84.06 68 GLY A CA 1
ATOM 478 C C . GLY A 1 68 ? 13.884 20.894 -2.837 1.00 84.06 68 GLY A C 1
ATOM 479 O O . GLY A 1 68 ? 13.472 19.762 -3.126 1.00 84.06 68 GLY A O 1
ATOM 480 N N . ASP A 1 69 ? 14.222 21.239 -1.593 1.00 84.75 69 ASP A N 1
ATOM 481 C CA . ASP A 1 69 ? 13.744 20.504 -0.426 1.00 84.75 69 ASP A CA 1
ATOM 482 C C . ASP A 1 69 ? 12.427 21.094 0.128 1.00 84.75 69 ASP A C 1
ATOM 484 O O . ASP A 1 69 ? 11.909 22.102 -0.345 1.00 84.75 69 ASP A O 1
ATOM 488 N N . LEU A 1 70 ? 11.748 20.337 0.994 1.00 78.44 70 LEU A N 1
ATOM 489 C CA . LEU A 1 70 ? 10.467 20.757 1.566 1.00 78.44 70 LEU A CA 1
ATOM 490 C C . LEU A 1 70 ? 10.699 21.209 3.006 1.00 78.44 70 LEU A C 1
ATOM 492 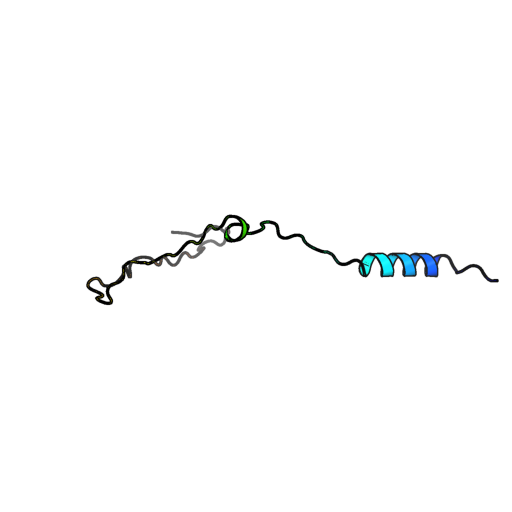O O . LEU A 1 70 ? 11.032 20.376 3.854 1.00 78.44 70 LEU A O 1
ATOM 496 N N . ASP A 1 71 ? 10.438 22.486 3.283 1.00 76.12 71 ASP A N 1
ATOM 497 C CA . ASP A 1 71 ? 10.586 23.061 4.620 1.00 76.12 71 ASP A CA 1
ATOM 498 C C . ASP A 1 71 ? 9.507 22.578 5.606 1.00 76.12 71 ASP A C 1
ATOM 500 O O . ASP A 1 71 ? 8.355 22.318 5.228 1.00 76.12 71 ASP A O 1
ATOM 504 N N . VAL A 1 72 ? 9.885 22.506 6.893 1.00 69.75 72 VAL A N 1
ATOM 505 C CA . VAL A 1 72 ? 9.030 22.168 8.054 1.00 69.75 72 VAL A CA 1
ATOM 506 C C . VAL A 1 72 ? 8.749 23.358 8.964 1.00 69.75 72 VAL A C 1
ATOM 508 O O . VAL A 1 72 ? 9.674 24.160 9.219 1.00 69.75 72 VAL A O 1
#

Sequence (72 aa):
MPAPLPGALALAVAALVLALPCAAADVFVDRAGDWGLVFSYWNGAGGSFYYPEIIGGGAALFDADGDGDLDV